Protein AF-A0A967SA93-F1 (afdb_monomer_lite)

pLDDT: mean 87.57, std 10.08, range [61.28, 98.19]

Sequence (105 aa):
MIAETTDLPTRFVRIVVTDDDGRYLLPDLPPASYGVWVRGYGLVDSPKARARPGETLELTATPAPDARAAAQYYPAGYWFSLLHVPETSEFPGTGPAGNGISPDV

Structure (mmCIF, N/CA/C/O backbone):
data_AF-A0A967SA93-F1
#
_entry.id   AF-A0A967SA93-F1
#
loop_
_atom_site.group_PDB
_atom_site.id
_atom_site.type_symbol
_atom_site.label_atom_id
_atom_site.label_alt_id
_atom_site.label_comp_id
_atom_site.label_asym_id
_atom_site.label_entity_id
_atom_site.label_seq_id
_atom_site.pdbx_PDB_ins_code
_atom_site.Cartn_x
_atom_site.Cartn_y
_atom_site.Cartn_z
_atom_site.occupancy
_atom_site.B_iso_or_equiv
_atom_site.auth_seq_id
_atom_site.auth_comp_id
_atom_site.auth_asym_id
_atom_site.auth_atom_id
_atom_site.pdbx_PDB_model_num
ATOM 1 N N . MET A 1 1 ? -1.881 -1.034 -1.440 1.00 91.62 1 MET A N 1
ATOM 2 C CA . MET A 1 1 ? -2.685 -0.391 -0.379 1.00 91.62 1 MET A CA 1
ATOM 3 C C . MET A 1 1 ? -1.945 -0.452 0.948 1.00 91.62 1 MET A C 1
ATOM 5 O O . MET A 1 1 ? -1.394 -1.502 1.264 1.00 91.62 1 MET A O 1
ATOM 9 N N . ILE A 1 2 ? -1.936 0.634 1.719 1.00 94.88 2 ILE A N 1
ATOM 10 C CA . ILE A 1 2 ? -1.308 0.714 3.045 1.00 94.88 2 ILE A CA 1
ATOM 11 C C . ILE A 1 2 ? -2.353 1.163 4.067 1.00 94.88 2 ILE A C 1
ATOM 13 O O . ILE A 1 2 ? -3.073 2.122 3.811 1.00 94.88 2 ILE A O 1
ATOM 17 N N . ALA A 1 3 ? -2.401 0.499 5.222 1.00 97.25 3 ALA A N 1
ATOM 18 C CA . ALA A 1 3 ? -3.110 0.939 6.418 1.00 97.25 3 ALA A CA 1
ATOM 19 C C . ALA A 1 3 ? -2.112 1.081 7.577 1.00 97.25 3 ALA A C 1
ATOM 21 O O . ALA A 1 3 ? -1.408 0.128 7.913 1.00 97.25 3 ALA A O 1
ATOM 22 N N . GLU A 1 4 ? -2.053 2.258 8.196 1.00 97.62 4 GLU A N 1
ATOM 23 C CA . GLU A 1 4 ? -1.149 2.568 9.311 1.00 97.62 4 GLU A CA 1
ATOM 24 C C . GLU A 1 4 ? -1.921 3.154 10.495 1.00 97.62 4 GLU A C 1
ATOM 26 O O . GLU A 1 4 ? -2.830 3.967 10.320 1.00 97.62 4 GLU A O 1
ATOM 31 N N . THR A 1 5 ? -1.547 2.764 11.713 1.00 98.00 5 THR A N 1
ATOM 32 C CA . THR A 1 5 ? -2.060 3.365 12.948 1.00 98.00 5 THR A CA 1
ATOM 33 C C . THR A 1 5 ? -0.972 3.484 14.012 1.00 98.00 5 THR A C 1
ATOM 35 O O . THR A 1 5 ? -0.047 2.670 14.093 1.00 98.00 5 THR A O 1
ATOM 38 N N . THR A 1 6 ? -1.115 4.504 14.853 1.00 97.88 6 THR A N 1
ATOM 39 C CA . THR A 1 6 ? -0.339 4.715 16.081 1.00 97.88 6 THR A CA 1
ATOM 40 C C . THR A 1 6 ? -1.217 4.634 17.332 1.00 97.88 6 THR A C 1
ATOM 42 O O . THR A 1 6 ? -0.745 4.951 18.416 1.00 97.88 6 THR A O 1
ATOM 45 N N . ASP A 1 7 ? -2.484 4.225 17.196 1.00 97.38 7 ASP A N 1
ATOM 46 C CA . ASP A 1 7 ? -3.437 4.138 18.315 1.00 97.38 7 ASP A CA 1
ATOM 47 C C . ASP A 1 7 ? -3.227 2.876 19.173 1.00 97.38 7 ASP A C 1
ATOM 49 O O . ASP A 1 7 ? -3.825 2.723 20.237 1.00 97.38 7 ASP A O 1
ATOM 53 N N . LEU A 1 8 ? -2.399 1.947 18.695 1.00 96.31 8 LEU A N 1
ATOM 54 C CA . LEU A 1 8 ? -2.015 0.723 19.393 1.00 96.31 8 LEU A CA 1
ATOM 55 C C . LEU A 1 8 ? -0.719 0.949 20.198 1.00 96.31 8 LEU A C 1
ATOM 57 O O . LEU A 1 8 ? 0.027 1.883 19.899 1.00 96.31 8 LEU A O 1
ATOM 61 N N . PRO A 1 9 ? -0.385 0.078 21.176 1.00 97.00 9 PRO A N 1
ATOM 62 C CA . PRO A 1 9 ? 0.843 0.213 21.973 1.00 97.00 9 PRO A CA 1
ATOM 63 C C . PRO A 1 9 ? 2.136 0.271 21.146 1.00 97.00 9 PRO A C 1
ATOM 65 O O . PRO A 1 9 ? 3.144 0.813 21.594 1.00 97.00 9 PRO A O 1
ATOM 68 N N . THR A 1 10 ? 2.112 -0.288 19.936 1.00 96.69 10 THR A N 1
ATOM 69 C CA . THR A 1 10 ? 3.176 -0.185 18.940 1.00 96.69 10 THR A CA 1
ATOM 70 C C . THR A 1 10 ? 2.592 0.299 17.619 1.00 96.69 10 THR A C 1
ATOM 72 O O . THR A 1 10 ? 1.449 -0.015 17.279 1.00 96.69 10 THR A O 1
ATOM 75 N N . ARG A 1 11 ? 3.383 1.055 16.842 1.00 97.06 11 ARG A N 1
ATOM 76 C CA . ARG A 1 11 ? 2.983 1.441 15.483 1.00 97.06 11 ARG A CA 1
ATOM 77 C C . ARG A 1 11 ? 2.691 0.182 14.674 1.00 97.06 11 ARG A C 1
ATOM 79 O O . ARG A 1 11 ? 3.552 -0.689 14.554 1.00 97.06 11 ARG A O 1
ATOM 86 N N . PHE A 1 12 ? 1.509 0.135 14.079 1.00 97.06 12 PHE A N 1
ATOM 87 C CA . PHE A 1 12 ? 1.062 -0.988 13.274 1.00 97.06 12 PHE A CA 1
ATOM 88 C C . PHE A 1 12 ? 0.883 -0.553 11.824 1.00 97.06 12 PHE A C 1
ATOM 90 O O . PHE A 1 12 ? 0.253 0.467 11.543 1.00 97.06 12 PHE A O 1
ATOM 97 N N . VAL A 1 13 ? 1.437 -1.344 10.905 1.00 96.69 13 VAL A N 1
ATOM 98 C CA . VAL A 1 13 ? 1.333 -1.138 9.459 1.00 96.69 13 VAL A CA 1
ATOM 99 C C . VAL A 1 13 ? 0.925 -2.459 8.816 1.00 96.69 13 VAL A C 1
ATOM 101 O O . VAL A 1 13 ? 1.576 -3.481 9.027 1.00 96.69 13 VAL A O 1
ATOM 104 N N . ARG A 1 14 ? -0.133 -2.435 8.005 1.00 95.06 14 ARG A N 1
ATOM 105 C CA . ARG A 1 14 ? -0.571 -3.557 7.167 1.00 95.06 14 ARG A CA 1
ATOM 106 C C . ARG A 1 14 ? -0.592 -3.100 5.715 1.00 95.06 14 ARG A C 1
ATOM 108 O O . ARG A 1 14 ? -1.133 -2.044 5.396 1.00 95.06 14 ARG A O 1
ATOM 115 N N . ILE A 1 15 ? 0.007 -3.897 4.838 1.00 94.25 15 ILE A N 1
ATOM 116 C CA . ILE A 1 15 ? 0.119 -3.604 3.408 1.00 94.25 15 ILE A CA 1
ATOM 117 C C . ILE A 1 15 ? -0.475 -4.779 2.645 1.00 94.25 15 ILE A C 1
ATOM 119 O O . ILE A 1 15 ? -0.189 -5.930 2.967 1.00 94.25 15 ILE A O 1
ATOM 123 N N . VAL A 1 16 ? -1.301 -4.480 1.647 1.00 94.00 16 VAL A N 1
ATOM 124 C CA . VAL A 1 16 ? -1.865 -5.471 0.724 1.00 94.00 16 VAL A CA 1
ATOM 125 C C . VAL A 1 16 ? -1.740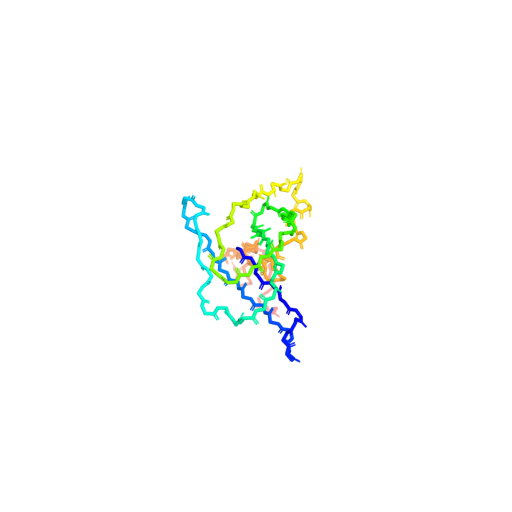 -4.972 -0.709 1.00 94.00 16 VAL A C 1
ATOM 127 O O . VAL A 1 16 ? -1.680 -3.761 -0.957 1.00 94.00 16 VAL A O 1
ATOM 130 N N . 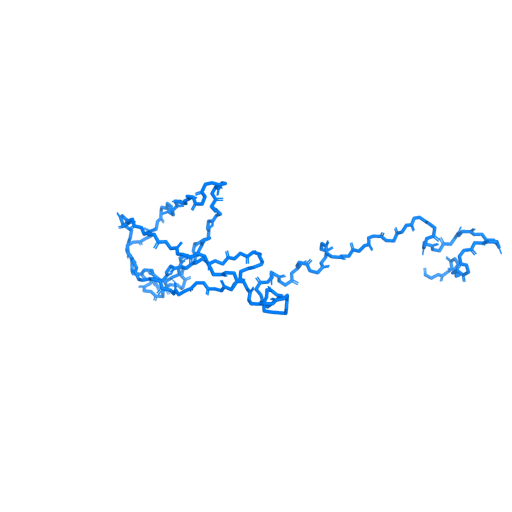VAL A 1 17 ? -1.690 -5.902 -1.653 1.00 92.44 17 VAL A N 1
ATOM 131 C CA . VAL A 1 17 ? -1.662 -5.613 -3.091 1.00 92.44 17 VAL A CA 1
ATOM 132 C C . VAL A 1 17 ? -3.090 -5.724 -3.623 1.00 92.44 17 VAL A C 1
ATOM 134 O O . VAL A 1 17 ? -3.852 -6.566 -3.150 1.00 92.44 17 VAL A O 1
ATOM 137 N N . THR A 1 18 ? -3.467 -4.823 -4.527 1.00 93.00 18 THR A N 1
ATOM 138 C CA . THR A 1 18 ? -4.759 -4.886 -5.219 1.00 93.00 18 THR A CA 1
ATOM 139 C C . THR A 1 18 ? -4.743 -5.990 -6.271 1.00 93.00 18 THR A C 1
ATOM 141 O O . THR A 1 18 ? -3.674 -6.332 -6.776 1.00 93.00 18 THR A O 1
ATOM 144 N N . ASP A 1 19 ? -5.909 -6.525 -6.619 1.00 93.31 19 ASP A N 1
ATOM 145 C CA . ASP A 1 19 ? -6.041 -7.355 -7.818 1.00 93.31 19 ASP A CA 1
ATOM 146 C C . ASP A 1 19 ? -6.021 -6.504 -9.105 1.00 93.31 19 ASP A C 1
ATOM 148 O O . ASP A 1 19 ? -5.882 -5.276 -9.052 1.00 93.31 19 ASP A O 1
ATOM 152 N N . ASP A 1 20 ? -6.149 -7.163 -10.260 1.00 92.50 20 ASP A N 1
ATOM 153 C CA . ASP A 1 20 ? -6.132 -6.516 -11.580 1.00 92.50 20 ASP A CA 1
ATOM 154 C C . ASP A 1 20 ? -7.312 -5.548 -11.792 1.00 92.50 20 ASP A C 1
ATOM 156 O O . ASP A 1 20 ? -7.207 -4.606 -12.577 1.00 92.50 20 ASP A O 1
ATOM 160 N N . ASP A 1 21 ? -8.407 -5.735 -11.047 1.00 93.31 21 ASP A N 1
ATOM 161 C CA . ASP A 1 21 ? -9.576 -4.849 -11.040 1.00 93.31 21 ASP A CA 1
ATOM 162 C C . ASP A 1 21 ? -9.433 -3.705 -10.009 1.00 93.31 21 ASP A C 1
ATOM 164 O O . ASP A 1 21 ? -10.357 -2.913 -9.818 1.00 93.31 21 ASP A O 1
ATOM 168 N N . GLY A 1 22 ? -8.296 -3.608 -9.307 1.00 91.44 22 GLY A N 1
ATOM 169 C CA . GLY A 1 22 ? -8.038 -2.586 -8.290 1.00 91.44 22 GLY A CA 1
ATOM 170 C C . GLY A 1 22 ? -8.694 -2.852 -6.929 1.00 91.44 22 GLY A C 1
ATOM 171 O O . GLY A 1 22 ? -8.630 -1.999 -6.040 1.00 91.44 22 GLY A O 1
ATOM 172 N N . ARG A 1 23 ? -9.300 -4.025 -6.721 1.00 94.88 23 ARG A N 1
ATOM 173 C CA . ARG A 1 23 ? -9.957 -4.396 -5.459 1.00 94.88 23 ARG A CA 1
ATOM 174 C C . ARG A 1 23 ? -8.929 -4.842 -4.430 1.00 94.88 23 ARG A C 1
ATOM 176 O O . ARG A 1 23 ? -7.871 -5.374 -4.759 1.00 94.88 23 ARG A O 1
ATOM 183 N N . TYR A 1 24 ? -9.242 -4.645 -3.155 1.00 94.38 24 TYR A N 1
ATOM 184 C CA . TYR A 1 24 ? -8.369 -5.017 -2.046 1.00 94.38 24 TYR A CA 1
ATOM 185 C C . TYR A 1 24 ? -9.175 -5.413 -0.810 1.00 94.38 24 TYR A C 1
ATOM 187 O O . TYR A 1 24 ? -10.319 -5.004 -0.628 1.00 94.38 24 TYR A O 1
ATOM 195 N N . LEU A 1 25 ? -8.540 -6.184 0.071 1.00 95.12 25 LEU A N 1
ATOM 196 C CA . LEU A 1 25 ? -9.069 -6.533 1.384 1.00 95.12 25 LEU A CA 1
ATOM 197 C C . LEU A 1 25 ? -7.948 -6.439 2.419 1.00 95.12 25 LEU A C 1
ATOM 199 O O . LEU A 1 25 ? -6.860 -6.970 2.210 1.00 95.12 25 LEU A O 1
ATOM 203 N N . LEU A 1 26 ? -8.220 -5.783 3.546 1.00 94.25 26 LEU A N 1
ATOM 204 C CA . LEU A 1 26 ? -7.330 -5.709 4.706 1.00 94.25 26 LEU A CA 1
ATOM 205 C C . LEU A 1 26 ? -7.916 -6.555 5.850 1.00 94.25 26 LEU A C 1
ATOM 207 O O . LEU A 1 26 ? -8.694 -6.030 6.647 1.00 94.25 26 LEU A O 1
ATOM 211 N N . PRO A 1 27 ? -7.587 -7.858 5.934 1.00 93.44 27 PRO A N 1
ATOM 212 C CA . PRO A 1 27 ? -8.099 -8.715 6.995 1.00 93.44 27 PRO A CA 1
ATOM 213 C C . PRO A 1 27 ? -7.336 -8.507 8.309 1.00 93.44 27 PRO A C 1
ATOM 215 O O . PRO A 1 27 ? -6.191 -8.043 8.317 1.00 93.44 27 PRO A O 1
ATOM 218 N N . ASP A 1 28 ? -7.977 -8.903 9.410 1.00 92.50 28 ASP A N 1
ATOM 219 C CA . ASP A 1 28 ? -7.382 -9.012 10.749 1.00 92.50 28 ASP A CA 1
ATOM 220 C C . ASP A 1 28 ? -6.795 -7.706 11.303 1.00 92.50 28 ASP A C 1
ATOM 222 O O . ASP A 1 28 ? -5.780 -7.711 12.001 1.00 92.50 28 ASP A O 1
ATOM 226 N N . LEU A 1 29 ? -7.419 -6.567 10.988 1.00 95.69 29 LEU A N 1
ATOM 227 C CA . LEU A 1 29 ? -7.043 -5.287 11.581 1.00 95.69 29 LEU A CA 1
ATOM 228 C C . LEU A 1 29 ? -7.522 -5.215 13.043 1.00 95.69 29 LEU A C 1
ATOM 230 O O . LEU A 1 29 ? -8.730 -5.310 13.283 1.00 95.69 29 LEU A O 1
ATOM 234 N N . PRO A 1 30 ? -6.623 -4.986 14.022 1.00 96.94 30 PRO A N 1
ATOM 235 C CA . PRO A 1 30 ? -7.029 -4.692 15.393 1.00 96.94 30 PRO A CA 1
ATOM 236 C C . PRO A 1 30 ? -7.996 -3.496 15.469 1.00 96.94 30 PRO A C 1
ATOM 238 O O . PRO A 1 30 ? -7.939 -2.604 14.615 1.00 96.94 30 PRO A O 1
ATOM 241 N N . PRO A 1 31 ? -8.861 -3.416 16.492 1.00 96.81 31 PRO A N 1
ATOM 242 C CA . PRO A 1 31 ? -9.781 -2.293 16.653 1.00 96.81 31 PRO A CA 1
ATOM 243 C C . PRO A 1 31 ? -9.011 -0.995 16.943 1.00 96.81 31 PRO A C 1
ATOM 245 O O . PRO A 1 31 ? -8.551 -0.764 18.058 1.00 96.81 31 PRO A O 1
ATOM 248 N N . ALA A 1 32 ? -8.866 -0.153 15.922 1.00 97.50 32 ALA A N 1
ATOM 249 C CA . ALA A 1 32 ? -8.170 1.127 15.973 1.00 97.50 32 ALA A CA 1
ATOM 250 C C . ALA A 1 32 ? -8.610 2.020 14.806 1.00 97.50 32 ALA A C 1
ATOM 252 O O . ALA A 1 32 ? -9.311 1.592 13.885 1.00 97.50 32 ALA A O 1
ATOM 253 N N . SER A 1 33 ? -8.177 3.274 14.837 1.00 97.69 33 SER A N 1
ATOM 254 C CA . SER A 1 33 ? -8.325 4.203 13.733 1.00 97.69 33 SER A CA 1
ATOM 255 C C . SER A 1 33 ? -7.096 4.040 12.813 1.00 97.69 33 SER A C 1
ATOM 257 O O . SER A 1 33 ? -5.978 4.376 13.194 1.00 97.69 33 SER A O 1
ATOM 259 N N . TYR A 1 34 ? -7.271 3.664 11.539 1.00 98.19 34 TYR A N 1
ATOM 260 C CA . TYR A 1 34 ? -6.206 3.628 10.512 1.00 98.19 34 TYR A CA 1
ATOM 261 C C . TYR A 1 34 ? -6.206 4.805 9.524 1.00 98.19 34 TYR A C 1
ATOM 263 O O . TYR A 1 34 ? -7.257 5.216 9.034 1.00 98.19 34 TYR A O 1
ATOM 271 N N . GLY A 1 35 ? -5.023 5.334 9.215 1.00 98.06 35 GLY A N 1
ATOM 272 C CA . GLY A 1 35 ? -4.795 6.101 7.995 1.00 98.06 35 GLY A CA 1
ATOM 273 C C . GLY A 1 35 ? -4.559 5.132 6.840 1.00 98.06 35 GLY A C 1
ATOM 274 O O . GLY A 1 35 ? -3.689 4.270 6.947 1.00 98.06 35 GLY A O 1
ATOM 275 N N . VAL A 1 36 ? -5.325 5.257 5.760 1.00 97.12 36 VAL A N 1
ATOM 276 C CA . VAL A 1 36 ? -5.315 4.337 4.616 1.00 97.12 36 VAL A CA 1
ATOM 277 C C . VAL A 1 36 ? -5.017 5.106 3.332 1.00 97.12 36 VAL A C 1
ATOM 279 O O . VAL A 1 36 ? -5.605 6.162 3.101 1.00 97.12 36 VAL A O 1
ATOM 282 N N . TRP A 1 37 ? -4.082 4.618 2.517 1.00 95.94 37 TRP A N 1
ATOM 283 C CA . TRP A 1 37 ? -3.730 5.235 1.233 1.00 95.94 37 TRP A CA 1
ATOM 284 C C . TRP A 1 37 ? -3.140 4.239 0.235 1.00 95.94 37 TRP A C 1
ATOM 286 O O . TRP A 1 37 ? -2.656 3.155 0.583 1.00 95.94 37 TRP A O 1
ATOM 296 N N . VAL A 1 38 ? -3.161 4.633 -1.035 1.00 94.62 38 VAL A N 1
ATOM 297 C CA . VAL A 1 38 ? -2.595 3.877 -2.148 1.00 94.62 38 VAL A CA 1
ATOM 298 C C . VAL A 1 38 ? -1.182 4.375 -2.431 1.00 94.62 38 VAL A C 1
ATOM 300 O O . VAL A 1 38 ? -0.927 5.575 -2.495 1.00 94.62 38 VAL A O 1
ATOM 303 N N . ARG A 1 39 ? -0.274 3.419 -2.619 1.00 91.50 39 ARG A N 1
ATOM 304 C CA . ARG A 1 39 ? 1.089 3.600 -3.117 1.00 91.50 39 ARG A CA 1
ATOM 305 C C . ARG A 1 39 ? 1.369 2.475 -4.105 1.00 91.50 39 ARG A C 1
ATOM 307 O O . ARG A 1 39 ? 0.922 1.348 -3.876 1.00 91.50 39 ARG A O 1
ATOM 314 N N . GLY A 1 40 ? 2.126 2.767 -5.155 1.00 87.00 40 GLY A N 1
ATOM 315 C CA . GLY A 1 40 ? 2.548 1.783 -6.144 1.00 87.00 40 GLY A CA 1
ATOM 316 C C . GLY A 1 40 ? 3.562 2.353 -7.127 1.00 87.00 40 GLY A C 1
ATOM 317 O O . GLY A 1 40 ? 3.899 3.535 -7.082 1.00 87.00 40 GLY A O 1
ATOM 318 N N . TYR A 1 41 ? 4.056 1.498 -8.015 1.00 83.75 41 TYR A N 1
ATOM 319 C CA . TYR A 1 41 ? 4.986 1.901 -9.063 1.00 83.75 41 TYR A CA 1
ATOM 320 C C . TYR A 1 41 ? 4.325 2.842 -10.065 1.00 83.75 41 TYR A C 1
ATOM 322 O O . TYR A 1 41 ? 3.192 2.617 -10.479 1.0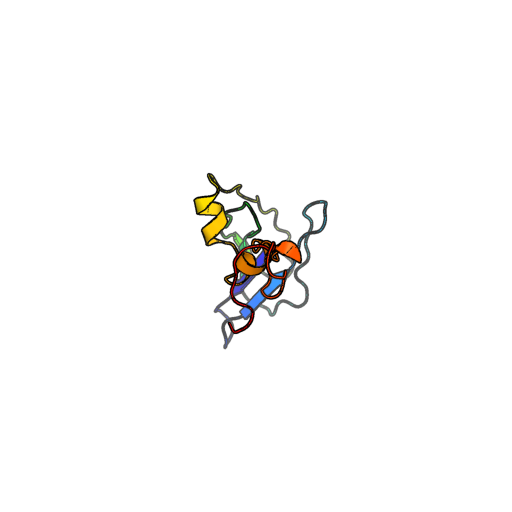0 83.75 41 TYR A O 1
ATOM 330 N N . GLY A 1 42 ? 5.033 3.913 -10.430 1.00 86.06 42 GLY A N 1
ATOM 331 C CA . GLY A 1 42 ? 4.481 4.962 -11.292 1.00 86.06 42 GLY A CA 1
ATOM 332 C C . GLY A 1 42 ? 3.423 5.847 -10.621 1.00 86.06 42 GLY A C 1
ATOM 333 O O . GLY A 1 42 ? 2.830 6.683 -11.298 1.00 86.06 42 GLY A O 1
ATOM 334 N N . LEU A 1 43 ? 3.192 5.697 -9.312 1.00 90.56 43 LEU A N 1
ATOM 335 C CA . LEU A 1 43 ? 2.241 6.492 -8.534 1.00 90.56 43 LEU A CA 1
ATOM 336 C C . LEU A 1 43 ? 2.966 7.354 -7.495 1.00 90.56 43 LEU A C 1
ATOM 338 O O . LEU A 1 43 ? 4.056 7.012 -7.033 1.00 90.56 43 LEU A O 1
ATOM 342 N N . VAL A 1 44 ? 2.321 8.443 -7.087 1.00 92.62 44 VAL A N 1
ATOM 343 C CA . VAL A 1 44 ? 2.601 9.100 -5.801 1.00 92.62 44 VAL A CA 1
ATOM 344 C C . VAL A 1 44 ? 1.630 8.574 -4.744 1.00 92.62 44 VAL A C 1
ATOM 346 O O . VAL A 1 44 ? 0.633 7.926 -5.072 1.00 92.62 44 VAL A O 1
ATOM 349 N N . ASP A 1 45 ? 1.904 8.852 -3.469 1.00 92.44 45 ASP A N 1
ATOM 350 C CA . ASP A 1 45 ? 0.939 8.548 -2.410 1.00 92.44 45 ASP A CA 1
ATOM 351 C C . ASP A 1 45 ? -0.395 9.255 -2.682 1.00 92.44 45 ASP A C 1
ATOM 353 O O . ASP A 1 45 ? -0.440 10.467 -2.916 1.00 92.44 45 ASP A O 1
ATOM 357 N N . SER A 1 46 ? -1.495 8.503 -2.613 1.00 93.62 46 SER A N 1
ATOM 358 C CA . SER A 1 46 ? -2.827 9.104 -2.607 1.00 93.62 46 SER A CA 1
ATOM 359 C C . SER A 1 46 ? -3.041 9.920 -1.323 1.00 93.62 46 SER A C 1
ATOM 361 O O . SER A 1 46 ? -2.376 9.680 -0.306 1.00 93.62 46 SER A O 1
ATOM 363 N N . PRO A 1 47 ? -4.023 10.840 -1.302 1.00 93.81 47 PRO A N 1
ATOM 364 C CA . PRO A 1 47 ? -4.502 11.411 -0.050 1.00 93.81 47 PRO A CA 1
ATOM 365 C C . PRO A 1 47 ? -4.854 10.302 0.951 1.00 93.81 47 PRO A C 1
ATOM 367 O O . PRO A 1 47 ? -5.450 9.286 0.580 1.00 93.81 47 PRO A O 1
ATOM 370 N N . LYS A 1 48 ? -4.468 10.488 2.218 1.00 94.94 48 LYS A N 1
ATOM 371 C CA . LYS A 1 48 ? -4.780 9.531 3.284 1.00 94.94 48 LYS A CA 1
ATOM 372 C C . LYS A 1 48 ? -6.238 9.682 3.707 1.00 94.94 48 LYS A C 1
ATOM 374 O O . LYS A 1 48 ? -6.649 10.769 4.108 1.00 94.94 48 LYS A O 1
ATOM 379 N N . ALA A 1 49 ? -6.986 8.587 3.688 1.00 96.38 49 ALA A N 1
ATOM 380 C CA . ALA A 1 49 ? -8.311 8.505 4.286 1.00 96.38 49 ALA A CA 1
ATOM 381 C C . ALA A 1 49 ? -8.225 7.950 5.711 1.00 96.38 49 ALA A C 1
ATOM 383 O O . ALA A 1 49 ? -7.344 7.158 6.043 1.00 96.38 49 ALA A O 1
ATOM 384 N N . ARG A 1 50 ? -9.153 8.362 6.569 1.00 97.50 50 ARG A N 1
ATOM 385 C CA . ARG A 1 50 ? -9.321 7.819 7.919 1.00 97.50 50 ARG A CA 1
ATOM 386 C C . ARG A 1 50 ? -10.414 6.756 7.891 1.00 97.50 50 ARG A C 1
ATOM 388 O O . ARG A 1 50 ? -11.497 7.057 7.414 1.00 97.50 50 ARG A O 1
ATOM 395 N N . ALA A 1 51 ? -10.148 5.576 8.449 1.00 96.81 51 ALA A N 1
ATOM 396 C CA . ALA A 1 51 ? -11.135 4.497 8.531 1.00 96.81 51 ALA A CA 1
ATOM 397 C C . ALA A 1 51 ? -10.921 3.552 9.719 1.00 96.81 51 ALA A C 1
ATOM 399 O O . ALA A 1 51 ? -9.855 3.554 10.353 1.00 96.81 51 ALA A O 1
ATOM 400 N N . ARG A 1 52 ? -11.933 2.732 10.008 1.00 97.00 52 ARG A N 1
ATOM 401 C CA . ARG A 1 52 ? -11.911 1.647 10.997 1.00 97.00 52 ARG A CA 1
ATOM 402 C C . ARG A 1 52 ? -12.200 0.287 10.340 1.00 97.00 52 ARG A C 1
ATOM 404 O O . ARG A 1 52 ? -12.730 0.242 9.229 1.00 97.00 52 ARG A O 1
ATOM 411 N N . PRO A 1 53 ? -11.860 -0.834 11.007 1.00 96.75 53 PRO A N 1
ATOM 412 C CA . PRO A 1 53 ? -12.197 -2.164 10.507 1.00 96.75 53 PRO A CA 1
ATOM 413 C C . PRO A 1 53 ? -13.705 -2.310 10.247 1.00 96.75 53 PRO A C 1
ATOM 415 O O . PRO A 1 53 ? -14.516 -1.909 11.080 1.00 96.75 53 PRO A O 1
ATOM 418 N N . GLY A 1 54 ? -14.067 -2.896 9.102 1.00 95.56 54 GLY A N 1
ATOM 419 C CA . GLY A 1 54 ? -15.458 -3.091 8.669 1.00 95.56 54 GLY A CA 1
ATOM 420 C C . GLY A 1 54 ? -16.000 -2.012 7.725 1.00 95.56 54 GLY A C 1
ATOM 421 O O . GLY A 1 54 ? -17.060 -2.208 7.135 1.00 95.56 54 GLY A O 1
ATOM 422 N N . GLU A 1 55 ? -15.284 -0.903 7.537 1.00 96.19 55 GLU A N 1
ATOM 423 C CA . GLU A 1 55 ? -15.644 0.118 6.549 1.00 96.19 55 GLU A CA 1
ATOM 424 C C . GLU A 1 55 ? -15.216 -0.284 5.128 1.00 96.19 55 GLU A C 1
ATOM 426 O O . GLU A 1 55 ? -14.178 -0.917 4.927 1.00 96.19 55 GLU A O 1
ATOM 431 N N . THR A 1 56 ? -16.011 0.121 4.133 1.00 95.69 56 THR A N 1
ATOM 432 C CA . THR A 1 56 ? -15.654 0.035 2.707 1.00 95.69 56 THR A CA 1
ATOM 433 C C . THR A 1 56 ? -15.174 1.402 2.238 1.00 95.69 56 THR A C 1
ATOM 435 O O . THR A 1 56 ? -15.830 2.409 2.498 1.00 95.69 56 THR A O 1
ATOM 438 N N . LEU A 1 57 ? -14.028 1.438 1.560 1.00 94.62 57 LEU A N 1
ATOM 439 C CA . LEU A 1 57 ? -13.376 2.668 1.118 1.00 94.62 57 LEU A CA 1
ATOM 440 C C . LEU A 1 57 ? -13.061 2.587 -0.368 1.00 94.62 57 LEU A C 1
ATOM 442 O O . LEU A 1 57 ? -12.385 1.664 -0.820 1.00 94.62 57 LEU A O 1
ATOM 446 N N . GLU A 1 58 ? -13.451 3.622 -1.095 1.00 94.56 58 GLU A N 1
ATOM 447 C CA . GLU A 1 58 ? -12.978 3.857 -2.453 1.00 94.56 58 GLU A CA 1
ATOM 448 C C . GLU A 1 58 ? -11.806 4.835 -2.388 1.00 94.56 58 GLU A C 1
ATOM 450 O O . GLU A 1 58 ? -11.925 5.935 -1.841 1.00 94.56 58 GLU A O 1
ATOM 455 N N . LEU A 1 59 ? -10.650 4.419 -2.900 1.00 94.19 59 LEU A N 1
ATOM 456 C CA . LEU A 1 59 ? -9.420 5.205 -2.867 1.00 94.19 59 LEU A CA 1
ATOM 457 C C . LEU A 1 59 ? -8.889 5.386 -4.283 1.00 94.19 59 LEU A C 1
ATOM 459 O O . LEU A 1 59 ? -8.630 4.417 -4.992 1.00 94.19 59 LEU A O 1
ATOM 463 N N . THR A 1 60 ? -8.683 6.638 -4.676 1.00 93.81 60 THR A N 1
ATOM 464 C CA . THR A 1 60 ? -8.162 6.977 -6.000 1.00 93.81 60 THR A CA 1
ATOM 465 C C . THR A 1 60 ? -6.639 6.911 -6.004 1.00 93.81 60 THR A C 1
ATOM 467 O O . THR A 1 60 ? -5.975 7.602 -5.229 1.00 93.81 60 THR A O 1
ATOM 470 N N . ALA A 1 61 ? -6.077 6.104 -6.901 1.00 91.25 61 ALA A N 1
ATOM 471 C CA . ALA A 1 61 ? -4.648 6.111 -7.185 1.00 91.25 61 ALA A CA 1
ATOM 472 C C . ALA A 1 61 ? -4.248 7.400 -7.920 1.00 91.25 61 ALA A C 1
ATOM 474 O O . ALA A 1 61 ? -4.930 7.822 -8.853 1.00 91.25 61 ALA A O 1
ATOM 475 N N . THR A 1 62 ? -3.121 7.999 -7.532 1.00 92.50 62 THR A N 1
ATOM 476 C CA . THR A 1 62 ? -2.617 9.229 -8.155 1.00 92.50 62 THR A CA 1
ATOM 477 C C . THR A 1 62 ? -1.381 8.913 -8.997 1.00 92.50 62 THR A C 1
ATOM 479 O O . THR A 1 62 ? -0.341 8.570 -8.424 1.00 92.50 62 THR A O 1
ATOM 482 N N . PRO A 1 63 ? -1.448 9.027 -10.338 1.00 92.69 63 PRO A N 1
ATOM 483 C CA . PRO A 1 63 ? -0.278 8.885 -11.196 1.00 92.69 63 PRO A CA 1
ATOM 484 C C . PRO A 1 63 ? 0.821 9.863 -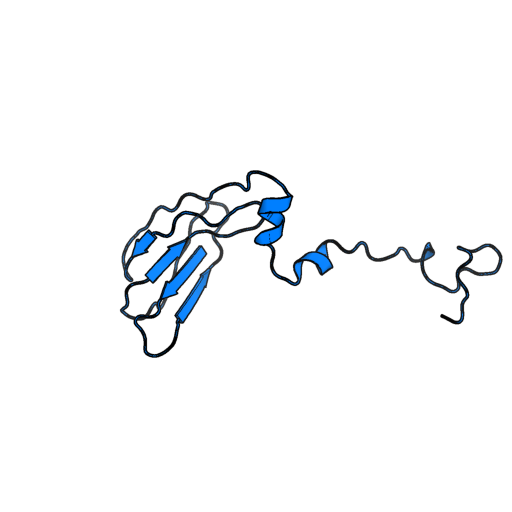10.796 1.00 92.69 63 PRO A C 1
ATOM 486 O O . PRO A 1 63 ? 0.549 11.015 -10.449 1.00 92.69 63 PRO A O 1
ATOM 489 N N . ALA A 1 64 ? 2.070 9.415 -10.855 1.00 92.19 64 ALA A N 1
ATOM 490 C CA . ALA A 1 64 ? 3.186 10.316 -10.657 1.00 92.19 64 ALA A CA 1
ATOM 491 C C . ALA A 1 64 ? 3.259 11.329 -11.811 1.00 92.19 64 ALA A C 1
ATOM 493 O O . ALA A 1 64 ? 3.114 10.939 -12.970 1.00 92.19 64 ALA A O 1
ATOM 494 N N . PRO A 1 65 ? 3.500 12.621 -11.520 1.00 92.81 65 PRO A N 1
ATOM 495 C CA . PRO A 1 65 ? 3.557 13.653 -12.555 1.00 92.81 65 PRO A CA 1
ATOM 496 C C . PRO A 1 65 ? 4.758 13.482 -13.494 1.00 92.81 65 PRO A C 1
ATOM 498 O O . PRO A 1 65 ? 4.725 13.950 -14.628 1.00 92.81 65 PRO A O 1
ATOM 501 N N . ASP A 1 66 ? 5.816 12.814 -13.030 1.00 90.12 66 ASP A N 1
ATOM 502 C CA . ASP A 1 66 ? 7.012 12.519 -13.805 1.00 90.12 66 ASP A CA 1
ATOM 503 C C . ASP A 1 66 ? 7.769 11.299 -13.239 1.00 90.12 66 ASP A C 1
ATOM 505 O O . ASP A 1 66 ? 7.485 10.790 -12.147 1.00 90.12 66 ASP A O 1
ATOM 509 N N . ALA A 1 67 ? 8.762 10.821 -13.995 1.00 86.19 67 ALA A N 1
ATOM 510 C CA . ALA A 1 67 ? 9.582 9.669 -13.619 1.00 86.19 67 ALA A CA 1
ATOM 511 C C . ALA A 1 67 ? 10.417 9.908 -12.349 1.00 86.19 67 ALA A C 1
ATOM 513 O O . ALA A 1 67 ? 10.713 8.960 -11.623 1.00 86.19 67 ALA A O 1
ATOM 514 N N . ARG A 1 68 ? 10.786 11.162 -12.050 1.00 85.94 68 ARG A N 1
ATOM 515 C CA . ARG A 1 68 ? 11.545 11.511 -10.842 1.00 85.94 68 ARG A CA 1
ATOM 516 C C . ARG A 1 68 ? 10.665 11.375 -9.604 1.00 85.94 68 ARG A C 1
ATOM 518 O O . ARG A 1 68 ? 11.124 10.830 -8.605 1.00 85.94 68 ARG A O 1
ATOM 525 N N . ALA A 1 69 ? 9.423 11.843 -9.669 1.00 88.38 69 ALA A N 1
ATOM 526 C CA . ALA A 1 69 ? 8.437 11.702 -8.612 1.00 88.38 69 ALA A CA 1
ATOM 527 C C . ALA A 1 69 ? 8.119 10.224 -8.379 1.00 88.38 69 ALA A C 1
ATOM 529 O O . ALA A 1 69 ? 8.218 9.770 -7.245 1.00 88.38 69 ALA A O 1
ATOM 530 N N . ALA A 1 70 ? 7.868 9.446 -9.441 1.00 85.19 70 ALA A N 1
ATOM 531 C CA . ALA A 1 70 ? 7.711 7.993 -9.330 1.00 85.19 70 ALA A CA 1
ATOM 532 C C . ALA A 1 70 ? 8.927 7.347 -8.646 1.00 85.19 70 ALA A C 1
ATOM 534 O O . ALA A 1 70 ? 8.774 6.444 -7.821 1.00 85.19 70 ALA A O 1
ATOM 535 N N . ALA A 1 71 ? 10.133 7.853 -8.942 1.00 81.94 71 ALA A N 1
ATOM 536 C CA . ALA A 1 71 ? 11.360 7.288 -8.414 1.00 81.94 71 ALA A CA 1
ATOM 537 C C . ALA A 1 71 ? 11.506 7.372 -6.890 1.00 81.94 71 ALA A C 1
ATOM 539 O O . ALA A 1 71 ? 12.120 6.497 -6.284 1.00 81.94 71 ALA A O 1
ATOM 540 N N . GLN A 1 72 ? 10.901 8.382 -6.265 1.00 81.62 72 GLN A N 1
ATOM 541 C CA . GLN A 1 72 ? 10.939 8.574 -4.813 1.00 81.62 72 GLN A CA 1
ATOM 542 C C . GLN A 1 72 ? 10.135 7.519 -4.043 1.00 81.62 72 GLN A C 1
ATOM 544 O O . GLN A 1 72 ? 10.393 7.295 -2.861 1.00 81.62 72 GLN A O 1
ATOM 549 N N . TYR A 1 73 ? 9.165 6.880 -4.700 1.00 79.00 73 TYR A N 1
ATOM 550 C CA . TYR A 1 73 ? 8.269 5.901 -4.084 1.00 79.00 73 TYR A CA 1
ATOM 551 C C . TYR A 1 73 ? 8.657 4.449 -4.394 1.00 79.00 73 TYR A C 1
ATOM 553 O O . TY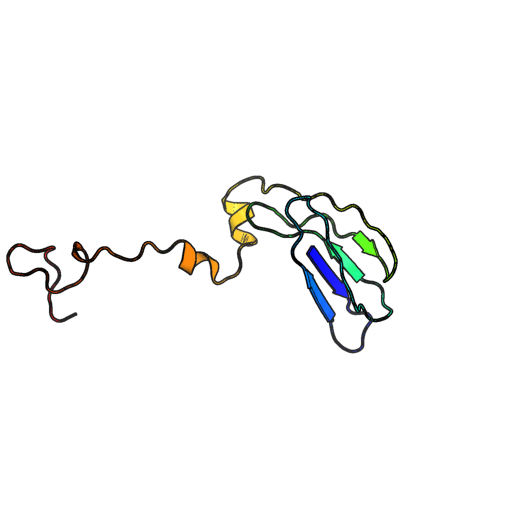R A 1 73 ? 8.076 3.535 -3.801 1.00 79.00 73 TYR A O 1
ATOM 561 N N . TYR A 1 74 ? 9.653 4.216 -5.263 1.00 73.12 74 TYR A N 1
ATOM 562 C CA . TYR A 1 74 ? 10.239 2.886 -5.432 1.00 73.12 74 TYR A CA 1
ATOM 563 C C . TYR A 1 74 ? 10.881 2.419 -4.111 1.00 73.12 74 TYR A C 1
ATOM 565 O O . TYR A 1 74 ? 11.533 3.207 -3.421 1.00 73.12 74 TYR A O 1
ATOM 573 N N . PRO A 1 75 ? 10.751 1.132 -3.742 1.00 71.38 75 PRO A N 1
ATOM 574 C CA . PRO A 1 75 ? 11.524 0.539 -2.668 1.00 71.38 75 PRO A CA 1
ATOM 575 C C . PRO A 1 75 ? 13.013 0.776 -2.894 1.00 71.38 75 PRO A C 1
ATOM 577 O O . PRO A 1 75 ? 13.495 0.718 -4.027 1.00 71.38 75 PRO A O 1
ATOM 580 N N . ALA A 1 76 ? 13.759 0.933 -1.802 1.00 66.38 76 ALA A N 1
ATOM 581 C CA . ALA A 1 76 ? 15.200 1.168 -1.834 1.00 66.38 76 ALA A CA 1
ATOM 582 C C . ALA A 1 76 ? 16.009 0.078 -2.574 1.00 66.38 76 ALA A C 1
ATOM 584 O O . ALA A 1 76 ? 17.183 0.293 -2.840 1.00 66.38 76 ALA A O 1
ATOM 585 N N . GLY A 1 77 ? 15.409 -1.072 -2.910 1.00 67.31 77 GLY A N 1
ATOM 586 C CA . GLY A 1 77 ? 16.026 -2.144 -3.699 1.00 67.31 77 GLY A CA 1
ATOM 587 C C . GLY A 1 77 ? 15.629 -2.197 -5.181 1.00 67.31 77 GLY A C 1
ATOM 588 O O . GLY A 1 77 ? 16.184 -3.011 -5.906 1.00 67.31 77 GLY A O 1
ATOM 589 N N . TYR A 1 78 ? 14.701 -1.364 -5.668 1.00 67.94 78 TYR A N 1
ATOM 590 C CA . TYR A 1 78 ? 14.230 -1.434 -7.065 1.00 67.94 78 TYR A CA 1
ATOM 591 C C . TYR A 1 78 ? 15.333 -1.155 -8.098 1.00 67.94 78 TYR A C 1
ATOM 593 O O . TYR A 1 78 ? 15.278 -1.633 -9.229 1.00 67.94 78 TYR A O 1
ATOM 601 N N . TRP A 1 79 ? 16.383 -0.431 -7.712 1.00 67.94 79 TRP A N 1
ATOM 602 C CA . TRP A 1 79 ? 17.540 -0.221 -8.581 1.00 67.94 79 TRP A CA 1
ATOM 603 C C . TRP A 1 79 ? 18.191 -1.544 -9.030 1.00 67.94 79 TRP A C 1
ATOM 605 O O . TRP A 1 79 ? 18.707 -1.595 -10.141 1.00 67.94 79 TRP A O 1
ATOM 615 N N . PHE A 1 80 ? 18.098 -2.630 -8.246 1.00 68.81 80 PHE A N 1
ATOM 616 C CA . PHE A 1 80 ? 18.579 -3.954 -8.661 1.00 68.81 80 PHE A CA 1
ATOM 617 C C . PHE A 1 80 ? 17.809 -4.522 -9.859 1.00 68.81 80 PHE A C 1
ATOM 619 O O . PHE A 1 80 ? 18.398 -5.218 -10.674 1.00 68.81 80 PHE A O 1
ATOM 626 N N . SER A 1 81 ? 16.514 -4.222 -10.006 1.00 68.69 81 SER A N 1
ATOM 627 C CA . SER A 1 81 ? 15.750 -4.642 -11.191 1.00 68.69 81 SER A CA 1
ATOM 628 C C . SER A 1 81 ? 15.987 -3.755 -12.413 1.00 68.69 81 SER A C 1
ATOM 630 O O . SER A 1 81 ? 15.619 -4.137 -13.518 1.00 68.69 81 SER A O 1
ATOM 632 N N . LEU A 1 82 ? 16.596 -2.579 -12.227 1.00 72.31 82 LEU A N 1
ATOM 633 C CA . LEU A 1 82 ? 17.037 -1.713 -13.325 1.00 72.31 82 LEU A CA 1
ATOM 634 C C . LEU A 1 82 ? 18.453 -2.055 -13.806 1.00 72.31 82 LEU A C 1
ATOM 636 O O . LEU A 1 82 ? 18.897 -1.521 -14.821 1.00 72.31 82 LEU A O 1
ATOM 640 N N . LEU A 1 83 ? 19.168 -2.914 -13.077 1.00 77.50 83 LEU A N 1
ATOM 641 C CA . LEU A 1 83 ? 20.499 -3.364 -13.451 1.00 77.50 83 LEU A CA 1
ATOM 642 C C . LEU A 1 83 ? 20.394 -4.275 -14.670 1.00 77.50 83 LEU A C 1
ATOM 644 O O . LEU A 1 83 ? 19.782 -5.341 -14.621 1.00 77.50 83 LEU A O 1
ATOM 648 N N . HIS A 1 84 ? 21.017 -3.848 -15.764 1.00 79.94 84 HIS A N 1
ATOM 649 C CA . HIS A 1 84 ? 21.285 -4.745 -16.871 1.00 79.94 84 HIS A CA 1
ATOM 650 C C . HIS A 1 84 ? 22.421 -5.669 -16.439 1.00 79.94 84 HIS A C 1
ATOM 652 O O . HIS A 1 84 ? 23.507 -5.195 -16.098 1.00 79.94 84 HIS A O 1
ATOM 658 N N . VAL A 1 85 ? 22.152 -6.973 -16.377 1.00 82.62 85 VAL A N 1
ATOM 659 C CA . VAL A 1 85 ? 23.217 -7.947 -16.129 1.00 82.62 85 VAL A CA 1
ATOM 660 C C . VAL A 1 85 ? 24.161 -7.878 -17.329 1.00 82.62 85 VAL A C 1
ATOM 662 O O . VAL A 1 85 ? 23.657 -7.952 -18.451 1.00 82.62 85 VAL A O 1
ATOM 665 N N . PRO A 1 86 ? 25.480 -7.721 -17.117 1.00 81.50 86 PRO A N 1
ATOM 666 C CA . PRO A 1 86 ? 26.424 -7.675 -18.221 1.00 81.50 86 PRO A CA 1
ATOM 667 C C . PRO A 1 86 ? 26.286 -8.919 -19.096 1.00 81.50 86 PRO A C 1
ATOM 669 O O . PRO A 1 86 ? 26.060 -10.026 -18.594 1.00 81.50 86 PRO A O 1
ATOM 672 N N . GLU A 1 87 ? 26.423 -8.753 -20.404 1.00 83.38 87 GLU A N 1
ATOM 673 C CA . GLU A 1 87 ? 26.500 -9.889 -21.312 1.00 83.38 87 GLU A CA 1
ATOM 674 C C . GLU A 1 87 ? 27.777 -10.698 -21.042 1.00 83.38 87 GLU A C 1
ATOM 676 O O . GLU A 1 87 ? 28.764 -10.188 -20.516 1.00 83.38 87 GLU A O 1
ATOM 681 N N . THR A 1 88 ? 27.815 -11.973 -21.450 1.00 79.62 88 THR A N 1
ATOM 682 C CA . THR A 1 88 ? 29.034 -12.802 -21.331 1.00 79.62 88 THR A CA 1
ATOM 683 C C . THR A 1 88 ? 30.256 -12.134 -21.978 1.00 79.62 88 THR A C 1
ATOM 685 O O . THR A 1 88 ? 31.375 -12.284 -21.496 1.00 79.62 88 THR A O 1
ATOM 688 N N . SER A 1 89 ? 30.030 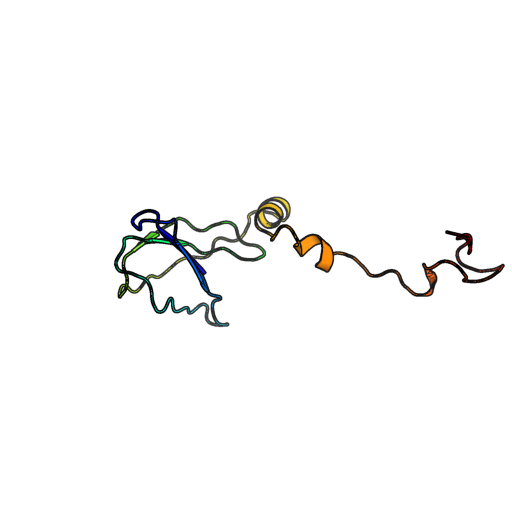-11.363 -23.045 1.00 81.38 89 SER A N 1
ATOM 689 C CA . SER A 1 89 ? 31.030 -10.578 -23.774 1.00 81.38 89 SER A CA 1
ATOM 690 C C . SER A 1 89 ? 31.597 -9.398 -22.979 1.00 81.38 89 SER A C 1
ATOM 692 O O . SER A 1 89 ? 32.621 -8.853 -23.378 1.00 81.38 89 SER A O 1
ATOM 694 N N . GLU A 1 90 ? 30.974 -9.006 -21.869 1.00 81.50 90 GLU A N 1
ATOM 695 C CA . GLU A 1 90 ? 31.359 -7.873 -21.020 1.00 81.50 90 GLU A CA 1
ATOM 696 C C . GLU A 1 90 ? 32.104 -8.310 -19.749 1.00 81.50 90 GLU A C 1
ATOM 698 O O . GLU A 1 90 ? 32.617 -7.472 -19.010 1.00 81.50 90 GLU A O 1
ATOM 703 N N . PHE A 1 91 ? 32.224 -9.618 -19.503 1.00 81.81 91 PHE A N 1
ATOM 704 C CA . PHE A 1 91 ? 33.039 -10.144 -18.409 1.00 81.81 91 PHE A CA 1
ATOM 705 C C . PHE A 1 91 ? 34.529 -10.243 -18.797 1.00 81.81 91 PHE A C 1
ATOM 707 O O . PHE A 1 91 ? 34.865 -10.346 -19.983 1.00 81.81 91 PHE A O 1
ATOM 714 N N . PRO A 1 92 ? 35.452 -10.229 -17.816 1.00 78.81 92 PRO A N 1
ATOM 715 C CA . PRO A 1 92 ? 36.864 -10.536 -18.046 1.00 78.81 92 PRO A CA 1
ATOM 716 C C . PRO A 1 92 ? 37.075 -11.920 -18.684 1.00 78.81 92 PRO A C 1
ATOM 718 O O . PRO A 1 92 ? 36.268 -12.830 -18.503 1.00 78.81 92 PRO A O 1
ATOM 721 N N . GLY A 1 93 ? 38.195 -12.110 -19.391 1.00 74.56 93 GLY A N 1
ATOM 722 C CA . GLY A 1 93 ? 38.585 -13.431 -19.915 1.00 74.56 93 GLY A CA 1
ATOM 723 C C . GLY A 1 93 ? 38.121 -13.750 -21.342 1.00 74.56 93 GLY A C 1
ATOM 724 O O . GLY A 1 93 ? 38.173 -14.903 -21.763 1.00 74.56 93 GLY A O 1
ATOM 725 N N . THR A 1 94 ? 37.733 -12.744 -22.128 1.00 77.69 94 THR A N 1
ATOM 726 C CA . THR A 1 94 ? 37.322 -12.900 -23.542 1.00 77.69 94 THR A CA 1
ATOM 727 C C . THR A 1 94 ? 38.496 -13.065 -24.533 1.00 77.69 94 THR A C 1
ATOM 729 O O . THR A 1 94 ? 38.294 -13.102 -25.746 1.00 77.69 94 THR A O 1
ATOM 732 N N . GLY A 1 95 ? 39.727 -13.230 -24.033 1.00 68.38 95 GLY A N 1
ATOM 733 C CA . GLY A 1 95 ? 40.924 -13.555 -24.818 1.00 68.38 95 GLY A CA 1
ATOM 734 C C . GLY A 1 95 ? 41.616 -12.356 -25.496 1.00 68.38 95 GLY A C 1
ATOM 735 O O . GLY A 1 95 ? 41.188 -11.216 -25.337 1.00 68.38 95 GLY A O 1
ATOM 736 N N . PRO A 1 96 ? 42.701 -12.588 -26.268 1.00 67.12 96 PRO A N 1
ATOM 737 C CA . PRO A 1 96 ? 43.550 -11.524 -26.835 1.00 67.12 96 PRO A CA 1
ATOM 738 C C . PRO A 1 96 ? 42.862 -10.591 -27.844 1.00 67.12 96 PRO A C 1
ATOM 740 O O . PRO A 1 96 ? 43.342 -9.487 -28.077 1.00 67.12 96 PRO A O 1
ATOM 743 N N . ALA A 1 97 ? 41.757 -11.036 -28.450 1.00 73.56 97 ALA A N 1
ATOM 744 C CA . ALA A 1 97 ? 40.906 -10.240 -29.342 1.00 73.56 97 ALA A CA 1
ATOM 745 C C . ALA A 1 97 ? 39.558 -9.867 -28.687 1.00 73.56 97 ALA A C 1
ATOM 747 O O . ALA A 1 97 ? 38.608 -9.514 -29.382 1.00 73.56 97 ALA A O 1
ATOM 748 N N . GLY A 1 98 ? 39.459 -10.030 -27.367 1.00 73.94 98 GLY A N 1
ATOM 749 C CA . GLY A 1 98 ? 38.246 -9.826 -26.590 1.00 73.94 98 GLY A CA 1
ATOM 750 C C . GLY A 1 98 ? 37.948 -8.360 -26.274 1.00 73.94 98 GLY A C 1
ATOM 751 O O . GLY A 1 98 ? 38.500 -7.438 -26.868 1.00 73.94 98 GLY A O 1
ATOM 752 N N . ASN A 1 99 ? 37.092 -8.138 -25.281 1.00 77.56 99 ASN A N 1
ATOM 753 C CA . ASN A 1 99 ? 36.596 -6.827 -24.843 1.00 77.56 99 ASN A CA 1
ATOM 754 C C . ASN A 1 99 ? 37.650 -5.907 -24.186 1.00 77.56 99 ASN A C 1
ATOM 756 O O . ASN A 1 99 ? 37.305 -4.834 -23.697 1.00 77.56 99 ASN A O 1
ATOM 760 N N . GLY A 1 100 ? 38.925 -6.307 -24.159 1.00 76.75 100 GLY A N 1
ATOM 761 C CA . GLY A 1 100 ? 40.022 -5.507 -23.610 1.00 76.75 100 GLY A CA 1
ATOM 762 C C . GLY A 1 100 ? 40.057 -5.417 -22.079 1.00 76.75 100 GLY A C 1
ATOM 763 O O . GLY A 1 100 ? 40.865 -4.658 -21.547 1.00 76.75 100 GLY A O 1
ATOM 764 N N . ILE A 1 101 ? 39.220 -6.179 -21.366 1.00 76.62 101 ILE A N 1
ATOM 765 C CA . ILE A 1 101 ? 39.215 -6.238 -19.899 1.00 76.62 101 ILE A CA 1
ATOM 766 C C . ILE A 1 101 ? 40.237 -7.281 -19.431 1.00 76.62 101 ILE A C 1
ATOM 768 O O . ILE A 1 101 ? 40.224 -8.428 -19.884 1.00 76.62 101 ILE A O 1
ATOM 772 N N . SER A 1 102 ? 41.130 -6.878 -18.519 1.00 73.56 102 SER A N 1
ATOM 773 C CA . SER A 1 102 ? 42.154 -7.765 -17.951 1.00 73.56 102 SER A CA 1
ATOM 774 C C . SER A 1 102 ? 41.510 -8.980 -17.271 1.00 73.56 102 SER A C 1
ATOM 776 O O . SER A 1 102 ? 40.564 -8.789 -16.511 1.00 73.56 102 SER A O 1
ATOM 778 N N . PRO A 1 103 ? 42.013 -10.209 -17.487 1.00 70.31 103 PRO A N 1
ATOM 779 C CA . PRO A 1 103 ? 41.488 -11.408 -16.833 1.00 70.31 103 PRO A CA 1
ATOM 780 C C . PRO A 1 103 ? 41.733 -11.454 -15.312 1.00 70.31 103 PRO A C 1
ATOM 782 O O . PRO A 1 103 ? 41.096 -12.261 -14.645 1.00 70.31 103 PRO A O 1
ATOM 785 N N . ASP A 1 104 ? 42.611 -10.600 -14.772 1.00 68.94 104 ASP A N 1
ATOM 786 C CA . ASP A 1 104 ? 43.035 -10.600 -13.358 1.00 68.94 104 ASP A CA 1
ATOM 787 C C . ASP A 1 104 ? 42.320 -9.541 -12.480 1.00 68.94 104 ASP A C 1
ATOM 789 O O . ASP A 1 104 ? 42.907 -9.039 -11.519 1.00 68.94 104 ASP A O 1
ATOM 793 N N . VAL A 1 105 ? 41.089 -9.143 -12.829 1.00 61.28 105 VAL A N 1
ATOM 794 C CA . VAL A 1 105 ? 40.245 -8.239 -12.008 1.00 61.28 105 VAL A CA 1
ATOM 795 C C . VAL A 1 105 ? 39.520 -9.003 -10.905 1.00 61.28 105 VAL A C 1
ATOM 797 O O . VAL A 1 105 ? 38.958 -10.078 -11.208 1.00 61.28 105 VAL A O 1
#

Radius of gyration: 22.04 Å; chains: 1; bounding box: 59×27×51 Å

Secondary structure (DSSP, 8-state):
-EEEESSSSS-EEEE----TTS-----S--SSPEEEE---TTEEPPPPEEE-TT-------EE-SSHHHHHHHS-TTGGGGGPPPPPGGGSS---TTSSS--TT-

Foldseek 3Di:
DKKWDPFDPDTDIDDDDADPVRDDDDPDDDFDKIFDWDADQQFATFPTDIDGPPDDDDYDTHGQPDPVRSVVRDPPCCVVVVDDDDDPQPDADLDPPGPPDHNPD